Protein AF-A0A9P7RY04-F1 (afdb_monomer_lite)

Foldseek 3Di:
DDDDDDDDDDDDDDDDDPPPQDQDDDDDPDDDDDGDRDDDDDDDDPDDDDDDDDDPPPPPPPPPPPQAWAFAADPDDPDFADLVQLVVVLVVCLVPPLADQKDWDWGQHPPRWIKIKMKGGHDPHSVSSVVQSVSFSVPHPPPHQWTWTDDDGMIIIMGGGHD

Structure (mmCIF, N/CA/C/O backbone):
data_AF-A0A9P7RY04-F1
#
_entry.id   AF-A0A9P7RY04-F1
#
loop_
_atom_site.group_PDB
_atom_site.id
_atom_site.type_symbol
_atom_site.label_atom_id
_atom_site.label_alt_id
_atom_site.label_comp_id
_atom_site.label_asym_id
_atom_site.label_entity_id
_atom_site.label_seq_id
_atom_site.pdbx_PDB_ins_code
_atom_site.Cartn_x
_atom_site.Cartn_y
_atom_site.Cartn_z
_atom_site.occupancy
_atom_site.B_iso_or_equiv
_atom_site.auth_seq_id
_atom_site.auth_comp_id
_atom_site.auth_asym_id
_atom_site.auth_atom_id
_atom_site.pdbx_PDB_model_num
ATOM 1 N N . MET A 1 1 ? 33.432 -11.640 20.441 1.00 42.41 1 MET A N 1
ATOM 2 C CA . MET A 1 1 ? 33.591 -12.971 21.060 1.00 42.41 1 MET A CA 1
ATOM 3 C C . MET A 1 1 ? 32.446 -13.839 20.560 1.00 42.41 1 MET A C 1
ATOM 5 O O . MET A 1 1 ? 31.317 -13.558 20.942 1.00 42.41 1 MET A O 1
ATOM 9 N N . PRO A 1 2 ? 32.680 -14.767 19.619 1.00 43.09 2 PRO A N 1
ATOM 10 C CA . PRO A 1 2 ? 31.635 -15.647 19.112 1.00 43.09 2 PRO A CA 1
ATOM 11 C C . PRO A 1 2 ? 31.514 -16.884 20.011 1.00 43.09 2 PRO A C 1
ATOM 13 O O . PRO A 1 2 ? 32.525 -17.478 20.379 1.00 43.09 2 PRO A O 1
ATOM 16 N N . CYS A 1 3 ? 30.288 -17.264 20.369 1.00 39.03 3 CYS A N 1
ATOM 17 C CA . CYS A 1 3 ? 30.037 -18.536 21.037 1.00 39.03 3 CYS A CA 1
ATOM 18 C C . CYS A 1 3 ? 30.064 -19.660 19.997 1.00 39.03 3 CYS A C 1
ATOM 20 O O . CYS A 1 3 ? 29.296 -19.661 19.038 1.00 39.03 3 CYS A O 1
ATOM 22 N N . THR A 1 4 ? 30.990 -20.588 20.199 1.00 48.88 4 THR A N 1
ATOM 23 C CA . THR A 1 4 ? 31.145 -21.858 19.490 1.00 48.88 4 THR A CA 1
ATOM 24 C C . THR A 1 4 ? 29.966 -22.792 19.759 1.00 48.88 4 THR A C 1
ATOM 26 O O . THR A 1 4 ? 29.554 -22.952 20.906 1.00 48.88 4 THR A O 1
ATOM 29 N N . ALA A 1 5 ? 29.455 -23.430 18.704 1.00 45.84 5 ALA A N 1
ATOM 30 C CA . ALA A 1 5 ? 28.527 -24.551 18.792 1.00 45.84 5 ALA A CA 1
ATOM 31 C C . ALA A 1 5 ? 29.307 -25.859 19.022 1.00 45.84 5 ALA A C 1
ATOM 33 O O . ALA A 1 5 ? 30.245 -26.155 18.280 1.00 45.84 5 ALA A O 1
ATOM 34 N N . GLU A 1 6 ? 28.918 -26.633 20.035 1.00 45.81 6 GLU A N 1
ATOM 35 C CA . GLU A 1 6 ? 29.354 -28.022 20.229 1.00 45.81 6 GLU A CA 1
ATOM 36 C C . GLU A 1 6 ? 28.518 -28.985 19.363 1.00 45.81 6 GLU A C 1
ATOM 38 O O . GLU A 1 6 ? 27.309 -28.777 19.221 1.00 45.81 6 GLU A O 1
ATOM 43 N N . PRO A 1 7 ? 29.113 -30.061 18.811 1.00 59.00 7 PRO A N 1
ATOM 44 C CA . PRO A 1 7 ? 28.376 -31.128 18.151 1.00 59.00 7 PRO A CA 1
ATOM 45 C C . PRO A 1 7 ? 28.118 -32.285 19.128 1.00 59.00 7 PRO A C 1
ATOM 47 O O . PRO A 1 7 ? 29.049 -32.804 19.743 1.00 59.00 7 PRO A O 1
ATOM 50 N N . ALA A 1 8 ? 26.872 -32.751 19.223 1.00 43.28 8 ALA A N 1
ATOM 51 C CA . ALA A 1 8 ? 26.555 -34.017 19.879 1.00 43.28 8 ALA A CA 1
ATOM 52 C C . ALA A 1 8 ? 26.023 -35.033 18.861 1.00 43.28 8 ALA A C 1
ATOM 54 O O . ALA A 1 8 ? 25.073 -34.782 18.121 1.00 43.28 8 ALA A O 1
ATOM 55 N N . SER A 1 9 ? 26.712 -36.172 18.851 1.00 45.75 9 SER A N 1
ATOM 56 C CA . SER A 1 9 ? 26.484 -37.393 18.084 1.00 45.75 9 SER A CA 1
ATOM 57 C C . SER A 1 9 ? 25.073 -37.976 18.194 1.00 45.75 9 SER A C 1
ATOM 59 O O . SER A 1 9 ? 24.437 -37.949 19.244 1.00 45.75 9 SER A O 1
ATOM 61 N N . ASN A 1 10 ? 24.675 -38.627 17.098 1.00 49.03 10 ASN A N 1
ATOM 62 C CA . ASN A 1 10 ? 23.558 -39.561 16.953 1.00 49.03 10 ASN A CA 1
ATOM 63 C C . ASN A 1 10 ? 23.422 -40.560 18.115 1.00 49.03 10 ASN A C 1
ATOM 65 O O . ASN A 1 10 ? 24.367 -41.294 18.393 1.00 49.03 10 ASN A O 1
ATOM 69 N N . THR A 1 11 ? 22.206 -40.724 18.647 1.00 37.34 11 THR A N 1
ATOM 70 C CA . THR A 1 11 ? 21.560 -42.036 18.856 1.00 37.34 11 THR A CA 1
ATOM 71 C C . THR A 1 11 ? 20.036 -41.851 18.864 1.00 37.34 11 THR A C 1
ATOM 73 O O . THR A 1 11 ? 19.498 -40.919 19.452 1.00 37.34 11 THR A O 1
ATOM 76 N N . ILE A 1 12 ? 19.370 -42.740 18.135 1.00 47.97 12 ILE A N 1
ATOM 77 C CA . ILE A 1 12 ? 17.940 -42.839 17.838 1.00 47.97 12 ILE A CA 1
ATOM 78 C C . ILE A 1 12 ? 17.132 -43.170 19.105 1.00 47.97 12 ILE A C 1
ATOM 80 O O . ILE A 1 12 ? 17.490 -44.126 19.780 1.00 47.97 12 ILE A O 1
ATOM 84 N N . PHE A 1 13 ? 16.025 -42.462 19.369 1.00 34.41 13 PHE A N 1
ATOM 85 C CA . PHE A 1 13 ? 14.717 -43.051 19.714 1.00 34.41 13 PHE A CA 1
ATOM 86 C C . PHE A 1 13 ? 13.620 -41.973 19.669 1.00 34.41 13 PHE A C 1
ATOM 88 O O . PHE A 1 13 ? 13.739 -40.895 20.245 1.00 34.41 13 PHE A O 1
ATOM 95 N N . SER A 1 14 ? 12.568 -42.270 18.916 1.00 50.38 14 SER A N 1
ATOM 96 C CA . SER A 1 14 ? 11.441 -41.400 18.602 1.00 50.38 14 SER A CA 1
ATOM 97 C C . SER A 1 14 ? 10.589 -41.083 19.830 1.00 50.38 14 SER A C 1
ATOM 99 O O . SER A 1 14 ? 10.069 -42.002 20.444 1.00 50.38 14 SER A O 1
ATOM 101 N N . HIS A 1 15 ? 10.355 -39.802 20.111 1.00 35.06 15 HIS A N 1
ATOM 102 C CA . HIS A 1 15 ? 9.076 -39.294 20.616 1.00 35.06 15 HIS A CA 1
ATOM 103 C C . HIS A 1 15 ? 9.025 -37.790 20.326 1.00 35.06 15 HIS A C 1
ATOM 105 O O . HIS A 1 15 ? 9.757 -36.995 20.907 1.00 35.06 15 HIS A O 1
ATOM 111 N N . ILE A 1 16 ? 8.192 -37.404 19.359 1.00 41.25 16 ILE A N 1
ATOM 112 C CA . ILE A 1 16 ? 7.931 -36.005 19.022 1.00 41.25 16 ILE A CA 1
ATOM 113 C C . ILE A 1 16 ? 7.048 -35.442 20.140 1.00 41.25 16 ILE A C 1
ATOM 115 O O . ILE A 1 16 ? 5.828 -35.574 20.106 1.00 41.25 16 ILE A O 1
ATOM 119 N N . THR A 1 17 ? 7.660 -34.849 21.160 1.00 40.88 17 THR A N 1
ATOM 120 C CA . THR A 1 17 ? 6.983 -33.890 22.037 1.00 40.88 17 THR A CA 1
ATOM 121 C C . THR A 1 17 ? 7.183 -32.509 21.438 1.00 40.88 17 THR A C 1
ATOM 123 O O . THR A 1 17 ? 8.285 -31.961 21.458 1.00 40.88 17 THR A O 1
ATOM 126 N N . THR A 1 18 ? 6.118 -31.962 20.862 1.00 43.69 18 THR A N 1
ATOM 127 C CA . THR A 1 18 ? 6.063 -30.596 20.345 1.00 43.69 18 THR A CA 1
ATOM 128 C C . THR A 1 18 ? 6.170 -29.618 21.523 1.00 43.69 18 THR A C 1
ATOM 130 O O . THR A 1 18 ? 5.168 -29.225 22.112 1.00 43.69 18 THR A O 1
ATOM 133 N N . ASP A 1 19 ? 7.397 -29.268 21.912 1.00 39.25 19 ASP A N 1
ATOM 134 C CA . ASP A 1 19 ? 7.702 -28.253 22.928 1.00 39.25 19 ASP A CA 1
ATOM 135 C C . ASP A 1 19 ? 7.437 -26.862 22.318 1.00 39.25 19 ASP A C 1
ATOM 137 O O . ASP A 1 19 ? 8.299 -26.234 21.700 1.00 39.25 19 ASP A O 1
ATOM 141 N N . LEU A 1 20 ? 6.180 -26.416 22.400 1.00 42.84 20 LEU A N 1
ATOM 142 C CA . LEU A 1 20 ? 5.744 -25.081 21.991 1.00 42.84 20 LEU A CA 1
ATOM 143 C C . LEU A 1 20 ? 6.279 -24.043 22.985 1.00 42.84 20 LEU A C 1
ATOM 145 O O . LEU A 1 20 ? 5.593 -23.603 23.908 1.00 42.84 20 LEU A O 1
ATOM 149 N N . ARG A 1 21 ? 7.525 -23.613 22.779 1.00 43.72 21 ARG A N 1
ATOM 150 C CA . ARG A 1 21 ? 8.095 -22.474 23.504 1.00 43.72 21 ARG A CA 1
ATOM 151 C C . ARG A 1 21 ? 7.512 -21.178 22.959 1.00 43.72 21 ARG A C 1
ATOM 153 O O . ARG A 1 21 ? 7.940 -20.662 21.930 1.00 43.72 21 ARG A O 1
ATOM 160 N N . VAL A 1 22 ? 6.528 -20.633 23.666 1.00 44.28 22 VAL A N 1
ATOM 161 C CA . VAL A 1 22 ? 5.974 -19.307 23.371 1.00 44.28 22 VAL A CA 1
ATOM 162 C C . VAL A 1 22 ? 6.927 -18.239 23.910 1.00 44.28 22 VAL A C 1
ATOM 164 O O . VAL A 1 22 ? 6.883 -17.868 25.083 1.00 44.28 22 VAL A O 1
ATOM 167 N N . CYS A 1 23 ? 7.790 -17.714 23.044 1.00 37.78 23 CYS A N 1
ATOM 168 C CA . CYS A 1 23 ? 8.600 -16.537 23.346 1.00 37.78 23 CYS A CA 1
ATOM 169 C C . CYS A 1 23 ? 7.750 -15.269 23.177 1.00 37.78 23 CYS A C 1
ATOM 171 O O . CYS A 1 23 ? 7.462 -14.849 22.059 1.00 37.78 23 CYS A O 1
ATOM 173 N N . ARG A 1 24 ? 7.347 -14.628 24.282 1.00 46.03 24 ARG A N 1
ATOM 174 C CA . ARG A 1 24 ? 6.731 -13.291 24.230 1.00 46.03 24 ARG A CA 1
ATOM 175 C C . ARG A 1 24 ? 7.812 -12.212 24.241 1.00 46.03 24 ARG A C 1
ATOM 177 O O . ARG A 1 24 ? 8.496 -12.034 25.246 1.00 46.03 24 ARG A O 1
ATOM 184 N N . TYR A 1 25 ? 7.907 -11.440 23.162 1.00 40.09 25 TYR A N 1
ATOM 185 C CA . TYR A 1 25 ? 8.700 -10.212 23.133 1.00 40.09 25 TYR A CA 1
ATOM 186 C C . TYR A 1 25 ? 7.932 -9.085 23.833 1.00 40.09 25 TYR A C 1
ATOM 188 O O . TYR A 1 25 ? 6.824 -8.735 23.437 1.00 40.09 25 TYR A O 1
ATOM 196 N N . ARG A 1 26 ? 8.513 -8.502 24.888 1.00 45.66 26 ARG A N 1
ATOM 197 C CA . ARG A 1 26 ? 8.042 -7.233 25.464 1.00 45.66 26 ARG A CA 1
ATOM 198 C C . ARG A 1 26 ? 9.045 -6.139 25.128 1.00 45.66 26 ARG A C 1
ATOM 200 O O . ARG A 1 26 ? 10.159 -6.147 25.644 1.00 45.66 26 ARG A O 1
ATOM 207 N N . TYR A 1 27 ? 8.630 -5.184 24.303 1.00 36.44 27 TYR A N 1
ATOM 208 C CA . TYR A 1 27 ? 9.395 -3.966 24.062 1.00 36.44 27 TYR A CA 1
ATOM 209 C C . TYR A 1 27 ? 9.238 -3.031 25.268 1.00 36.44 27 TYR A C 1
ATOM 211 O O . TYR A 1 27 ? 8.130 -2.606 25.591 1.00 36.44 27 TYR A O 1
ATOM 219 N N . ARG A 1 28 ? 10.339 -2.713 25.957 1.00 45.59 28 ARG A N 1
ATOM 220 C CA . ARG A 1 28 ? 10.391 -1.600 26.913 1.00 45.59 28 ARG A CA 1
ATOM 221 C C . ARG A 1 28 ? 11.201 -0.471 26.289 1.00 45.59 28 ARG A C 1
ATOM 223 O O . ARG A 1 28 ? 12.373 -0.647 25.971 1.00 45.59 28 ARG A O 1
ATOM 230 N N . TYR A 1 29 ? 10.571 0.687 26.114 1.00 46.09 29 TYR A N 1
ATOM 231 C CA . TYR A 1 29 ? 11.274 1.915 25.762 1.00 46.09 29 TYR A CA 1
ATOM 232 C C . TYR A 1 29 ? 12.161 2.347 26.937 1.00 46.09 29 TYR A C 1
ATOM 234 O O . TYR A 1 29 ? 11.698 2.390 28.074 1.00 46.09 29 TYR A O 1
ATOM 242 N N . LYS A 1 30 ? 13.408 2.710 26.609 1.00 54.97 30 LYS A N 1
ATOM 243 C CA . LYS A 1 30 ? 14.491 3.194 27.484 1.00 54.97 30 LYS A CA 1
ATOM 244 C C . LYS A 1 30 ? 15.199 2.118 28.337 1.00 54.97 30 LYS A C 1
ATOM 246 O O . LYS A 1 30 ? 14.777 1.783 29.435 1.00 54.97 30 LYS A O 1
ATOM 251 N N . TYR A 1 31 ? 16.372 1.723 27.825 1.00 51.31 31 TYR A N 1
ATOM 252 C CA . TYR A 1 31 ? 17.494 1.020 28.473 1.00 51.31 31 TYR A CA 1
ATOM 253 C C . TYR A 1 31 ? 17.353 -0.502 28.687 1.00 51.31 31 TYR A C 1
ATOM 255 O O . TYR A 1 31 ? 16.897 -0.966 29.725 1.00 51.31 31 TYR A O 1
ATOM 263 N N . GLY A 1 32 ? 17.877 -1.270 27.719 1.00 48.59 32 GLY A N 1
ATOM 264 C CA . GLY A 1 32 ? 18.265 -2.679 27.878 1.00 48.59 32 GLY A CA 1
ATOM 265 C C . GLY A 1 32 ? 17.202 -3.713 27.487 1.00 48.59 32 GLY A C 1
ATOM 266 O O . GLY A 1 32 ? 16.113 -3.751 28.055 1.00 48.59 32 GLY A O 1
ATOM 267 N N . LEU A 1 33 ? 17.544 -4.601 26.543 1.00 39.19 33 LEU A N 1
ATOM 268 C CA . LEU A 1 33 ? 16.790 -5.833 26.292 1.00 39.19 33 LEU A CA 1
ATOM 269 C C . LEU A 1 33 ? 17.072 -6.813 27.438 1.00 39.19 33 LEU A C 1
ATOM 271 O O . LEU A 1 33 ? 18.199 -7.277 27.591 1.00 39.19 33 LEU A O 1
ATOM 275 N N . SER A 1 34 ? 16.053 -7.141 28.227 1.00 50.91 34 SER A N 1
ATOM 276 C CA . SER A 1 34 ? 16.108 -8.250 29.180 1.00 50.91 34 SER A CA 1
ATOM 277 C C . SER A 1 34 ? 15.241 -9.389 28.654 1.00 50.91 34 SER A C 1
ATOM 279 O O . SER A 1 34 ? 14.032 -9.221 28.479 1.00 50.91 34 SER A O 1
ATOM 281 N N . LEU A 1 35 ? 15.867 -10.534 28.368 1.00 43.38 35 LEU A N 1
ATOM 282 C CA . LEU A 1 35 ? 15.167 -11.784 28.084 1.00 43.38 35 LEU A CA 1
ATOM 283 C C . LEU A 1 35 ? 14.816 -12.444 29.418 1.00 43.38 35 LEU A C 1
ATOM 285 O O . LEU A 1 35 ? 15.693 -12.739 30.225 1.00 43.38 35 LEU A O 1
ATOM 289 N N . SER A 1 36 ? 13.534 -12.703 29.649 1.00 52.03 36 SER A N 1
ATOM 290 C CA . SER A 1 36 ? 13.081 -13.534 30.765 1.00 52.03 36 SER A CA 1
ATOM 291 C C . SER A 1 36 ? 12.341 -14.736 30.196 1.00 52.03 36 SER A C 1
ATOM 293 O O . SER A 1 36 ? 11.232 -14.599 29.685 1.00 52.03 36 SER A O 1
ATOM 295 N N . CYS A 1 37 ? 12.967 -15.909 30.270 1.00 39.53 37 CYS A N 1
ATOM 296 C CA . CYS A 1 37 ? 12.318 -17.178 29.966 1.00 39.53 37 CYS A CA 1
ATOM 297 C C . CYS A 1 37 ? 11.667 -17.700 31.248 1.00 39.53 37 CYS A C 1
ATOM 299 O O . CYS A 1 37 ? 12.356 -17.941 32.237 1.00 39.53 37 CYS A O 1
ATOM 301 N N . SER A 1 38 ? 10.345 -17.864 31.242 1.00 52.25 38 SER A N 1
ATOM 302 C CA . SER A 1 38 ? 9.626 -18.548 32.317 1.00 52.25 38 SER A CA 1
ATOM 303 C C . SER A 1 38 ? 9.267 -19.944 31.827 1.00 52.25 38 SER A C 1
ATOM 305 O O . SER A 1 38 ? 8.577 -20.079 30.820 1.00 52.25 38 SER A O 1
ATOM 307 N N . SER A 1 39 ? 9.789 -20.966 32.503 1.00 43.44 39 SER A N 1
ATOM 308 C CA . SER A 1 39 ? 9.485 -22.369 32.224 1.00 43.44 39 SER A CA 1
ATOM 309 C C . SER A 1 39 ? 8.363 -22.805 33.157 1.00 43.44 39 SER A C 1
ATOM 311 O O . SER A 1 39 ? 8.544 -22.833 34.375 1.00 43.44 39 SER A O 1
ATOM 313 N N . THR A 1 40 ? 7.186 -23.092 32.609 1.00 46.69 40 THR A N 1
ATOM 314 C CA . THR A 1 40 ? 6.081 -23.664 33.381 1.00 46.69 40 THR A CA 1
ATOM 315 C C . THR A 1 40 ? 6.180 -25.179 33.279 1.00 46.69 40 THR A C 1
ATOM 317 O O . THR A 1 40 ? 5.841 -25.766 32.257 1.00 46.69 40 THR A O 1
ATOM 320 N N . HIS A 1 41 ? 6.687 -25.814 34.336 1.00 41.06 41 HIS A N 1
ATOM 321 C CA . HIS A 1 41 ? 6.746 -27.268 34.436 1.00 41.06 41 HIS A CA 1
ATOM 322 C C . HIS A 1 41 ? 5.357 -27.778 34.831 1.00 41.06 41 HIS A C 1
ATOM 324 O O . HIS A 1 41 ? 4.974 -27.736 36.000 1.00 41.06 41 HIS A O 1
ATOM 330 N N . GLN A 1 42 ? 4.567 -28.204 33.850 1.00 40.00 42 GLN A N 1
ATOM 331 C CA . GLN A 1 42 ? 3.263 -28.805 34.102 1.00 40.00 42 GLN A CA 1
ATOM 332 C C . GLN A 1 42 ? 3.483 -30.267 34.510 1.00 40.00 42 GLN A C 1
ATOM 334 O O . GLN A 1 42 ? 3.759 -31.121 33.673 1.00 40.00 42 GLN A O 1
ATOM 339 N N . GLN A 1 43 ? 3.434 -30.544 35.817 1.00 46.12 43 GLN A N 1
ATOM 340 C CA . GLN A 1 43 ? 3.422 -31.915 36.326 1.00 46.12 43 GLN A CA 1
ATOM 341 C C . GLN A 1 43 ? 2.110 -32.583 35.909 1.00 46.12 43 GLN A C 1
ATOM 343 O O . GLN A 1 43 ? 1.028 -32.119 36.265 1.00 46.12 43 GLN A O 1
ATOM 348 N N . VAL A 1 44 ? 2.227 -33.663 35.139 1.00 51.53 44 VAL A N 1
ATOM 349 C CA . VAL A 1 44 ? 1.118 -34.555 34.805 1.00 51.53 44 VAL A CA 1
ATOM 350 C C . VAL A 1 44 ? 1.004 -35.565 35.952 1.00 51.53 44 VAL A C 1
ATOM 352 O O . VAL A 1 44 ? 1.974 -36.284 36.194 1.00 51.53 44 VAL A O 1
ATOM 355 N N . PRO A 1 45 ? -0.105 -35.606 36.709 1.00 51.56 45 PRO A N 1
ATOM 356 C CA . PRO A 1 45 ? -0.318 -36.657 37.691 1.00 51.56 45 PRO A CA 1
ATOM 357 C C . PRO A 1 45 ? -0.641 -37.966 36.962 1.00 51.56 45 PRO A C 1
ATOM 359 O O . PRO A 1 45 ? -1.677 -38.086 36.307 1.00 51.56 45 PRO A O 1
ATOM 362 N N . GLU A 1 46 ? 0.264 -38.937 37.065 1.00 57.03 46 GLU A N 1
ATOM 363 C CA . GLU A 1 46 ? -0.003 -40.326 36.707 1.00 57.03 46 GLU A CA 1
ATOM 364 C C . GLU A 1 46 ? -0.659 -41.019 37.898 1.00 57.03 46 GLU A C 1
ATOM 366 O O . GLU A 1 46 ? 0.025 -41.502 38.787 1.00 57.03 46 GLU A O 1
ATOM 371 N N . ASP A 1 47 ? -1.987 -41.058 37.905 1.00 46.03 47 ASP A N 1
ATOM 372 C CA . ASP A 1 47 ? -2.749 -42.069 38.636 1.00 46.03 47 ASP A CA 1
ATOM 373 C C . ASP A 1 47 ? -4.027 -42.358 37.840 1.00 46.03 47 ASP A C 1
ATOM 375 O O . ASP A 1 47 ? -5.049 -41.674 37.935 1.00 46.03 47 ASP A O 1
ATOM 379 N N . MET A 1 48 ? -3.941 -43.371 36.975 1.00 53.53 48 MET A N 1
ATOM 380 C CA . MET A 1 48 ? -5.093 -43.958 36.302 1.00 53.53 48 MET A CA 1
ATOM 381 C C . MET A 1 48 ? -5.881 -44.790 37.308 1.00 53.53 48 MET A C 1
ATOM 383 O O . MET A 1 48 ? -5.512 -45.928 37.567 1.00 53.53 48 MET A O 1
ATOM 387 N N . HIS A 1 49 ? -7.026 -44.289 37.770 1.00 44.81 49 HIS A N 1
ATOM 388 C CA . HIS A 1 49 ? -8.138 -45.154 38.152 1.00 44.81 49 HIS A CA 1
ATOM 389 C C . HIS A 1 49 ? -9.409 -44.747 37.405 1.00 44.81 49 HIS A C 1
ATOM 391 O O . HIS A 1 49 ? -9.878 -43.613 37.454 1.00 44.81 49 HIS A O 1
ATOM 397 N N . PHE A 1 50 ? -9.920 -45.745 36.686 1.00 53.91 50 PHE A N 1
ATOM 398 C CA . PHE A 1 50 ? -11.202 -45.847 36.004 1.00 53.91 50 PHE A CA 1
ATOM 399 C C . PHE A 1 50 ? -12.344 -45.121 36.736 1.00 53.91 50 PHE A C 1
ATOM 401 O O . PHE A 1 50 ? -12.813 -45.574 37.778 1.00 53.91 50 PHE A O 1
ATOM 408 N N . ALA A 1 51 ? -12.867 -44.059 36.127 1.00 48.97 51 ALA A N 1
ATOM 409 C CA . ALA A 1 51 ? -14.233 -43.607 36.354 1.00 48.97 51 ALA A CA 1
ATOM 410 C C . ALA A 1 51 ? -14.748 -42.937 35.076 1.00 48.97 51 ALA A C 1
ATOM 412 O O . ALA A 1 51 ? -14.306 -41.865 34.675 1.00 48.97 51 ALA A O 1
ATOM 413 N N . THR A 1 52 ? -15.669 -43.623 34.409 1.00 52.28 52 THR A N 1
ATOM 414 C CA . THR A 1 52 ? -16.455 -43.148 33.273 1.00 52.28 52 THR A CA 1
ATOM 415 C C . THR A 1 52 ? -17.284 -41.931 33.689 1.00 52.28 52 THR A C 1
ATOM 417 O O . THR A 1 52 ? -18.364 -42.070 34.259 1.00 52.28 52 THR A O 1
ATOM 420 N N . THR A 1 53 ? -16.805 -40.730 33.383 1.00 49.88 53 THR A N 1
ATOM 421 C CA . THR A 1 53 ? -17.607 -39.502 33.386 1.00 49.88 53 THR A CA 1
ATOM 422 C C . THR A 1 53 ? -17.471 -38.826 32.030 1.00 49.88 53 THR A C 1
ATOM 424 O O . THR A 1 53 ? -16.378 -38.602 31.516 1.00 49.88 53 THR A O 1
ATOM 427 N N . ALA A 1 54 ? -18.623 -38.586 31.408 1.00 54.31 54 ALA A N 1
ATOM 428 C CA . ALA A 1 54 ? -18.754 -38.053 30.064 1.00 54.31 54 ALA A CA 1
ATOM 429 C C . ALA A 1 54 ? -18.014 -36.713 29.912 1.00 54.31 54 ALA A C 1
ATOM 431 O O . ALA A 1 54 ? -18.258 -35.757 30.647 1.00 54.31 54 ALA A O 1
ATOM 432 N N . ILE A 1 55 ? -17.120 -36.655 28.928 1.00 51.25 55 ILE A N 1
ATOM 433 C CA . ILE A 1 55 ? -16.380 -35.458 28.540 1.00 51.25 55 ILE A CA 1
ATOM 434 C C . ILE A 1 55 ? -17.332 -34.556 27.744 1.00 51.25 55 ILE A C 1
ATOM 436 O O . ILE A 1 55 ? -17.606 -34.816 26.577 1.00 51.25 55 ILE A O 1
ATOM 440 N N . LEU A 1 56 ? -17.821 -33.480 28.360 1.00 48.94 56 LEU A N 1
ATOM 441 C CA . LEU A 1 56 ? -18.328 -32.304 27.646 1.00 48.94 56 LEU A CA 1
ATOM 442 C C . LEU A 1 56 ? -17.331 -31.156 27.836 1.00 48.94 56 LEU A C 1
ATOM 444 O O . LEU A 1 56 ? -17.548 -30.223 28.603 1.00 48.94 56 LEU A O 1
ATOM 448 N N . ALA A 1 57 ? -16.198 -31.246 27.139 1.00 58.00 57 ALA A N 1
ATOM 449 C CA . ALA A 1 57 ? -15.291 -30.121 26.965 1.00 58.00 57 ALA A CA 1
ATOM 450 C C . ALA A 1 57 ? -15.781 -29.292 25.770 1.00 58.00 57 ALA A C 1
ATOM 452 O O . ALA A 1 57 ? -15.475 -29.594 24.617 1.00 58.00 57 ALA A O 1
ATOM 453 N N . ALA A 1 58 ? -16.577 -28.258 26.043 1.00 54.25 58 ALA A N 1
ATOM 454 C CA . ALA A 1 58 ? -16.885 -27.220 25.067 1.00 54.25 58 ALA A CA 1
ATOM 455 C C . ALA A 1 58 ? -15.618 -26.385 24.829 1.00 54.25 58 ALA A C 1
ATOM 457 O O . ALA A 1 58 ? -15.366 -25.393 25.512 1.00 54.25 58 ALA A O 1
ATOM 458 N N . ILE A 1 59 ? -14.783 -26.818 23.885 1.00 60.16 59 ILE A N 1
ATOM 459 C CA . ILE A 1 59 ? -13.660 -26.019 23.400 1.00 60.16 59 ILE A CA 1
ATOM 460 C C . ILE A 1 59 ? -14.260 -24.939 22.500 1.00 60.16 59 ILE A C 1
ATOM 462 O O . ILE A 1 59 ? -14.497 -25.150 21.312 1.00 60.16 59 ILE A O 1
ATOM 466 N N . ALA A 1 60 ? -14.560 -23.784 23.090 1.00 51.75 60 ALA A N 1
ATOM 467 C CA . ALA A 1 60 ? -14.816 -22.566 22.341 1.00 51.75 60 ALA A CA 1
ATOM 468 C C . ALA A 1 60 ? -13.506 -22.165 21.648 1.00 51.75 60 ALA A C 1
ATOM 470 O O . ALA A 1 60 ? -12.643 -21.510 22.233 1.00 51.75 60 ALA A O 1
ATOM 471 N N . PHE A 1 61 ? -13.333 -22.613 20.406 1.00 55.22 61 PHE A N 1
ATOM 472 C CA . PHE A 1 61 ? -12.320 -22.072 19.515 1.00 55.22 61 PHE A CA 1
ATOM 473 C C . PHE A 1 61 ? -12.711 -20.629 19.208 1.00 55.22 61 PHE A C 1
ATOM 475 O O . PHE A 1 61 ? -13.523 -20.363 18.325 1.00 55.22 61 PHE A O 1
ATOM 482 N N . PHE A 1 62 ? -12.140 -19.682 19.950 1.00 53.72 62 PHE A N 1
ATOM 483 C CA . PHE A 1 62 ? -12.049 -18.311 19.477 1.00 53.72 62 PHE A CA 1
ATOM 484 C C . PHE A 1 62 ? -11.121 -18.339 18.260 1.00 53.72 62 PHE A C 1
ATOM 486 O O . PHE A 1 62 ? -9.902 -18.255 18.397 1.00 53.72 62 PHE A O 1
ATOM 493 N N . THR A 1 63 ? -11.679 -18.522 17.062 1.00 50.03 63 THR A N 1
ATOM 494 C CA . THR A 1 63 ? -10.974 -18.179 15.830 1.00 50.03 63 THR A CA 1
ATOM 495 C C . THR A 1 63 ? -10.821 -16.667 15.856 1.00 50.03 63 THR A C 1
ATOM 497 O O . THR A 1 63 ? -11.731 -15.933 15.477 1.00 50.03 63 THR A O 1
ATOM 500 N N . THR A 1 64 ? -9.702 -16.181 16.387 1.00 46.88 64 THR A N 1
ATOM 501 C CA . THR A 1 64 ? -9.269 -14.810 16.140 1.00 46.88 64 THR A CA 1
ATOM 502 C C . THR A 1 64 ? -9.161 -14.690 14.628 1.00 46.88 64 THR A C 1
ATOM 504 O O . THR A 1 64 ? -8.270 -15.303 14.042 1.00 46.88 64 THR A O 1
ATOM 507 N N . GLY A 1 65 ? -10.124 -14.020 13.992 1.00 50.31 65 GLY A N 1
ATOM 508 C CA . GLY A 1 65 ? -10.099 -13.774 12.558 1.00 50.31 65 GLY A CA 1
ATOM 509 C C . GLY A 1 65 ? -8.854 -12.959 12.255 1.00 50.31 65 GLY A C 1
ATOM 510 O O . GLY A 1 65 ? -8.832 -11.755 12.483 1.00 50.31 65 GLY A O 1
ATOM 511 N N . THR A 1 66 ? -7.786 -13.629 11.838 1.00 57.72 66 THR A N 1
ATOM 512 C CA . THR A 1 66 ? -6.590 -12.974 11.334 1.00 57.72 66 THR A CA 1
ATOM 513 C C . THR A 1 66 ? -6.977 -12.414 9.981 1.00 57.72 66 THR A C 1
ATOM 515 O O . THR A 1 66 ? -7.175 -13.165 9.027 1.00 57.72 66 THR A O 1
ATOM 518 N N . THR A 1 67 ? -7.166 -11.105 9.928 1.00 64.50 67 THR A N 1
ATOM 519 C CA . THR A 1 67 ? -7.418 -10.354 8.704 1.00 64.50 67 THR A CA 1
ATOM 520 C C . THR A 1 67 ? -6.099 -10.312 7.949 1.00 64.50 67 THR A C 1
ATOM 522 O O . THR A 1 67 ? -5.319 -9.382 8.116 1.00 64.50 67 THR A O 1
ATOM 525 N N . ALA A 1 68 ? -5.787 -11.407 7.265 1.00 75.81 68 ALA A N 1
ATOM 526 C CA . ALA A 1 68 ? -4.530 -11.570 6.564 1.00 75.81 68 ALA A CA 1
ATOM 527 C C . ALA A 1 68 ? -4.684 -11.010 5.155 1.00 75.81 68 ALA A C 1
ATOM 529 O O . ALA A 1 68 ? -5.637 -11.356 4.454 1.00 75.81 68 ALA A O 1
ATOM 530 N N . ALA A 1 69 ? -3.743 -10.170 4.739 1.00 90.94 69 ALA A N 1
ATOM 531 C CA . ALA A 1 69 ? -3.628 -9.795 3.344 1.00 90.94 69 ALA A CA 1
ATOM 532 C C . ALA A 1 69 ? -3.570 -11.036 2.431 1.00 90.94 69 ALA A C 1
ATOM 534 O O . ALA A 1 69 ? -2.761 -11.949 2.620 1.00 90.94 69 ALA A O 1
ATOM 535 N N . GLU A 1 70 ? -4.418 -11.055 1.408 1.00 94.38 70 GLU A N 1
ATOM 536 C CA . GLU A 1 70 ? -4.441 -12.085 0.378 1.00 94.38 70 GLU A CA 1
ATOM 537 C C . GLU A 1 70 ? -3.640 -11.606 -0.827 1.00 94.38 70 GLU A C 1
ATOM 539 O O . GLU A 1 70 ? -4.015 -10.655 -1.512 1.00 94.38 70 GLU A O 1
ATOM 544 N N . CYS A 1 71 ? -2.514 -12.258 -1.095 1.00 94.81 71 CYS A N 1
ATOM 545 C CA . CYS A 1 71 ? -1.647 -11.870 -2.196 1.00 94.81 71 CYS A CA 1
ATOM 546 C C . CYS A 1 71 ? -2.075 -12.526 -3.509 1.00 94.81 71 CYS A C 1
ATOM 548 O O . CYS A 1 71 ? -2.303 -13.737 -3.566 1.00 94.81 71 CYS A O 1
ATOM 550 N N . TYR A 1 72 ? -2.079 -11.756 -4.593 1.00 93.81 72 TYR A N 1
ATOM 551 C CA . TYR A 1 72 ? -2.417 -12.248 -5.925 1.00 93.81 72 TYR A CA 1
ATOM 552 C C . TYR A 1 72 ? -1.268 -12.034 -6.914 1.0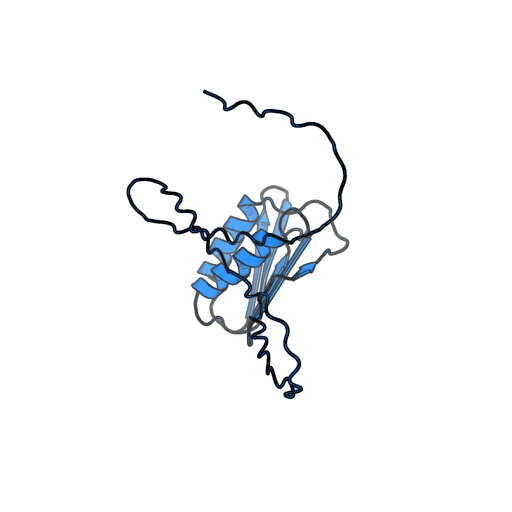0 93.81 72 TYR A C 1
ATOM 554 O O . TYR A 1 72 ? -0.422 -11.153 -6.756 1.00 93.81 72 TYR A O 1
ATOM 562 N N . SER A 1 73 ? -1.257 -12.856 -7.962 1.00 90.75 73 SER A N 1
ATOM 563 C CA . SER A 1 73 ? -0.414 -12.645 -9.136 1.00 90.75 73 SER A CA 1
ATOM 564 C C . SER A 1 73 ? -1.308 -12.312 -10.326 1.00 90.75 73 SER A C 1
ATOM 566 O O . SER A 1 73 ? -2.245 -13.056 -10.613 1.00 90.75 73 SER A O 1
ATOM 568 N N . GLN A 1 74 ? -1.041 -11.205 -11.010 1.00 71.38 74 GLN A N 1
ATOM 569 C CA . GLN A 1 74 ? -1.653 -10.883 -12.295 1.00 71.38 74 GLN A CA 1
ATOM 570 C C . GLN A 1 74 ? -0.624 -11.232 -13.369 1.00 71.38 74 GLN A C 1
ATOM 572 O O . GLN A 1 74 ? 0.546 -10.926 -13.211 1.00 71.38 74 GLN A O 1
ATOM 577 N N . GLY A 1 75 ? -1.021 -11.893 -14.458 1.00 60.97 75 GLY A N 1
ATOM 578 C CA . GLY A 1 75 ? -0.106 -12.366 -15.514 1.00 60.97 75 GLY A CA 1
ATOM 579 C C . GLY A 1 75 ? 0.598 -11.272 -16.345 1.00 60.97 75 GLY A C 1
ATOM 580 O O . GLY A 1 75 ? 0.710 -11.427 -17.557 1.00 60.97 75 GLY A O 1
ATOM 581 N N . GLY A 1 76 ? 1.022 -10.165 -15.729 1.00 60.16 76 GLY A N 1
ATOM 582 C CA . GLY A 1 76 ? 1.720 -9.020 -16.310 1.00 60.16 76 GLY A CA 1
ATOM 583 C C . GLY A 1 76 ? 3.218 -8.992 -15.983 1.00 60.16 76 GLY A C 1
ATOM 584 O O . GLY A 1 76 ? 3.803 -9.988 -15.563 1.00 60.16 76 GLY A O 1
ATOM 585 N N . SER A 1 77 ? 3.871 -7.855 -16.248 1.00 58.47 77 SER A N 1
ATOM 586 C CA . SER A 1 77 ? 5.331 -7.726 -16.186 1.00 58.47 77 SER A CA 1
ATOM 587 C C . SER A 1 77 ? 5.903 -8.159 -14.835 1.00 58.47 77 SER A C 1
ATOM 589 O O . SER A 1 77 ? 5.543 -7.598 -13.809 1.00 58.47 77 SER A O 1
ATOM 591 N N . HIS A 1 78 ? 6.902 -9.048 -14.847 1.00 69.25 78 HIS A N 1
ATOM 592 C CA . HIS A 1 78 ? 7.685 -9.463 -13.666 1.00 69.25 78 HIS A CA 1
ATOM 593 C C . HIS A 1 78 ? 8.502 -8.333 -13.007 1.00 69.25 78 HIS A C 1
ATOM 595 O O . HIS A 1 78 ? 9.389 -8.586 -12.192 1.00 69.25 78 HIS A O 1
ATOM 601 N N . ARG A 1 79 ? 8.282 -7.085 -13.422 1.00 85.12 79 ARG A N 1
ATOM 602 C CA . ARG A 1 79 ? 8.921 -5.900 -12.872 1.00 85.12 79 ARG A CA 1
ATOM 603 C C . ARG A 1 79 ? 7.833 -5.126 -12.149 1.00 85.12 79 ARG A C 1
ATOM 605 O O . ARG A 1 79 ? 6.819 -4.794 -12.753 1.00 85.12 79 ARG A O 1
ATOM 612 N N . CYS A 1 80 ? 8.077 -4.863 -10.876 1.00 90.88 80 CYS A N 1
ATOM 613 C CA . CYS A 1 80 ? 7.184 -4.134 -9.989 1.00 90.88 80 CYS A CA 1
ATOM 614 C C . CYS A 1 80 ? 7.906 -2.898 -9.450 1.00 90.88 80 CYS A C 1
ATOM 616 O O . CYS A 1 80 ? 9.140 -2.798 -9.526 1.00 90.88 80 CYS A O 1
ATOM 618 N N . SER A 1 81 ? 7.141 -1.950 -8.921 1.00 93.31 81 SER A N 1
ATOM 619 C CA . SER A 1 81 ? 7.655 -0.817 -8.160 1.00 93.31 81 SER A CA 1
ATOM 620 C C . SER A 1 81 ? 8.580 -1.288 -7.035 1.00 93.31 81 SER A C 1
ATOM 622 O O . SER A 1 81 ? 8.399 -2.365 -6.459 1.00 93.31 81 SER A O 1
ATOM 624 N N . THR A 1 82 ? 9.595 -0.482 -6.721 1.00 94.25 82 THR A N 1
ATOM 625 C CA . THR A 1 82 ? 10.519 -0.796 -5.624 1.00 94.25 82 THR A CA 1
ATOM 626 C C . THR A 1 82 ? 9.814 -0.694 -4.271 1.00 94.25 82 THR A C 1
ATOM 628 O O . THR A 1 82 ? 8.772 -0.051 -4.143 1.00 94.25 82 THR A O 1
ATOM 631 N N . ALA A 1 83 ? 10.389 -1.303 -3.230 1.00 94.75 83 ALA A N 1
ATOM 632 C CA . ALA A 1 83 ? 9.788 -1.249 -1.901 1.00 94.75 83 ALA A CA 1
ATOM 633 C C . ALA A 1 83 ? 9.667 0.172 -1.342 1.00 94.75 83 ALA A C 1
ATOM 635 O O . ALA A 1 83 ? 8.686 0.480 -0.665 1.00 94.75 83 ALA A O 1
ATOM 636 N N . ASP A 1 84 ? 10.627 1.037 -1.655 1.00 96.69 84 ASP A N 1
ATOM 637 C CA . ASP A 1 84 ? 10.588 2.434 -1.235 1.00 96.69 84 ASP A CA 1
ATOM 638 C C . ASP A 1 84 ? 9.510 3.208 -2.002 1.00 96.69 84 ASP A C 1
ATOM 640 O O . ASP A 1 84 ? 8.737 3.937 -1.383 1.00 96.69 84 ASP A O 1
ATOM 644 N N . ASP A 1 85 ? 9.376 2.984 -3.315 1.00 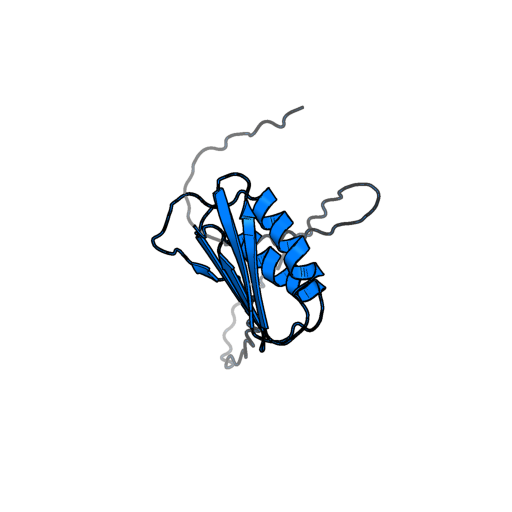96.81 85 ASP A N 1
ATOM 645 C CA . ASP A 1 85 ? 8.316 3.601 -4.124 1.00 96.81 85 ASP A CA 1
ATOM 646 C C . ASP A 1 85 ? 6.921 3.212 -3.612 1.00 96.81 85 ASP A C 1
ATOM 648 O O . ASP A 1 85 ? 6.065 4.075 -3.425 1.00 96.81 85 ASP A O 1
ATOM 652 N N . VAL A 1 86 ? 6.698 1.926 -3.315 1.00 97.31 86 VAL A N 1
ATOM 653 C CA . VAL A 1 86 ? 5.417 1.426 -2.785 1.00 97.31 86 VAL A CA 1
ATOM 654 C C . VAL A 1 86 ? 5.123 2.002 -1.396 1.00 97.31 86 VAL A C 1
ATOM 656 O O . VAL A 1 86 ? 3.996 2.418 -1.122 1.00 97.31 86 VAL A O 1
ATOM 659 N N . ARG A 1 87 ? 6.120 2.076 -0.505 1.00 97.62 87 ARG A N 1
ATOM 660 C CA . ARG A 1 87 ? 5.930 2.663 0.832 1.00 97.62 87 ARG A CA 1
ATOM 661 C C . ARG A 1 87 ? 5.664 4.164 0.774 1.00 97.62 87 ARG A C 1
ATOM 663 O O . ARG A 1 87 ? 4.854 4.647 1.564 1.00 97.62 87 ARG A O 1
ATOM 670 N N . ASN A 1 88 ? 6.293 4.881 -0.155 1.00 97.62 88 ASN A N 1
ATOM 671 C CA . ASN A 1 88 ? 6.031 6.299 -0.395 1.00 97.62 88 ASN A CA 1
ATOM 672 C C . ASN A 1 88 ? 4.631 6.518 -0.984 1.00 97.62 88 ASN A C 1
ATOM 674 O O . ASN A 1 88 ? 3.904 7.392 -0.515 1.00 97.62 88 ASN A O 1
ATOM 678 N N . ALA A 1 89 ? 4.220 5.684 -1.943 1.00 98.00 89 ALA A N 1
ATOM 679 C CA . ALA A 1 89 ? 2.874 5.699 -2.510 1.00 98.00 89 ALA A CA 1
ATOM 680 C C . ALA A 1 89 ? 1.802 5.500 -1.430 1.00 98.00 89 ALA A C 1
ATOM 682 O O . ALA A 1 89 ? 0.837 6.261 -1.385 1.00 98.00 89 ALA A O 1
ATOM 683 N N . ARG A 1 90 ? 2.015 4.562 -0.495 1.00 98.25 90 ARG A N 1
ATOM 684 C CA . ARG A 1 90 ? 1.146 4.394 0.679 1.00 98.25 90 ARG A CA 1
ATOM 685 C C . ARG A 1 90 ? 1.027 5.678 1.498 1.00 98.25 90 ARG A C 1
ATOM 687 O O . ARG A 1 90 ? -0.082 6.029 1.883 1.00 98.25 90 ARG A O 1
ATOM 694 N N . VAL A 1 91 ? 2.143 6.360 1.779 1.00 98.25 91 VAL A N 1
ATOM 695 C CA . VAL A 1 91 ? 2.125 7.603 2.572 1.00 98.25 91 VAL A CA 1
ATOM 696 C C . VAL A 1 91 ? 1.203 8.628 1.922 1.00 98.25 91 VAL A C 1
ATOM 698 O O . VAL A 1 91 ? 0.329 9.176 2.587 1.00 98.25 91 VAL A O 1
ATOM 701 N N . SER A 1 92 ? 1.360 8.857 0.619 1.00 98.19 92 SER A N 1
ATOM 702 C CA . SER A 1 92 ? 0.499 9.775 -0.129 1.00 98.19 92 SER A CA 1
ATOM 703 C C . SER A 1 92 ? -0.956 9.304 -0.162 1.00 98.19 92 SER A C 1
ATOM 705 O O . SER A 1 92 ? -1.862 10.097 0.075 1.00 98.19 92 SER A O 1
ATOM 707 N N . PHE A 1 93 ? -1.195 8.014 -0.402 1.00 98.50 93 PHE A N 1
ATOM 708 C CA . PHE A 1 93 ? -2.544 7.456 -0.460 1.00 98.50 93 PHE A CA 1
ATOM 709 C C . PHE A 1 93 ? -3.282 7.590 0.866 1.00 98.50 93 PHE A C 1
ATOM 711 O O . PHE A 1 93 ? -4.364 8.163 0.906 1.00 98.50 93 PHE A O 1
ATOM 718 N N . CYS A 1 94 ? -2.692 7.148 1.974 1.00 98.19 94 CYS A N 1
ATOM 719 C CA . CYS A 1 94 ? -3.355 7.237 3.268 1.00 98.19 94 CYS A CA 1
ATOM 720 C C . CYS A 1 94 ? -3.388 8.661 3.831 1.00 98.19 94 CYS A C 1
ATOM 722 O O . CYS A 1 94 ? -4.202 8.932 4.706 1.00 98.19 94 CYS A O 1
ATOM 724 N N . ASN A 1 95 ? -2.572 9.597 3.337 1.00 98.06 95 ASN A N 1
ATOM 725 C CA . ASN A 1 95 ? -2.718 11.008 3.698 1.00 98.06 95 ASN A CA 1
ATOM 726 C C . ASN A 1 95 ? -3.910 11.669 3.001 1.00 98.06 95 ASN A C 1
ATOM 728 O O . ASN A 1 95 ? -4.671 12.378 3.660 1.00 98.06 95 ASN A O 1
ATOM 732 N N . ASP A 1 96 ? -4.105 11.384 1.713 1.00 97.69 96 ASP A N 1
ATOM 733 C CA . ASP A 1 96 ? -5.024 12.159 0.874 1.00 97.69 96 ASP A CA 1
ATOM 734 C C . ASP A 1 96 ? -6.327 11.420 0.533 1.00 97.69 96 ASP A C 1
ATOM 736 O O . ASP A 1 96 ? -7.339 12.058 0.259 1.00 97.69 96 ASP A O 1
ATOM 740 N N . GLN A 1 97 ? -6.303 10.086 0.514 1.00 97.62 97 GLN A N 1
ATOM 741 C CA . GLN A 1 97 ? -7.345 9.232 -0.071 1.00 97.62 97 GLN A CA 1
ATOM 742 C C . GLN A 1 97 ? -7.974 8.254 0.927 1.00 97.62 97 GLN A C 1
ATOM 744 O O . GLN A 1 97 ? -8.778 7.430 0.526 1.00 97.62 97 GLN A O 1
ATOM 749 N N . TRP A 1 98 ? -7.635 8.315 2.218 1.00 96.62 98 TRP A N 1
ATOM 750 C CA . TRP A 1 98 ? -8.254 7.441 3.225 1.00 96.62 98 TRP A CA 1
ATOM 751 C C . TRP A 1 98 ? -9.721 7.806 3.524 1.00 96.62 98 TRP A C 1
ATOM 753 O O . TRP A 1 98 ? -10.455 7.007 4.094 1.00 96.62 98 TRP A O 1
ATOM 763 N N . GLY A 1 99 ? -10.140 9.036 3.218 1.00 93.25 99 GLY A N 1
ATOM 764 C CA . GLY A 1 99 ? -11.497 9.510 3.480 1.00 93.25 99 GLY A CA 1
ATOM 765 C C . GLY A 1 99 ? -12.462 9.199 2.333 1.00 93.25 99 GLY A C 1
ATOM 766 O O . GLY A 1 99 ? -12.084 9.241 1.166 1.00 93.25 99 GLY A O 1
ATOM 767 N N . GLY A 1 100 ? -13.737 8.987 2.669 1.00 94.25 100 GLY A N 1
ATOM 768 C CA . GLY A 1 100 ? -14.806 8.704 1.705 1.00 94.25 100 GLY A CA 1
ATOM 769 C C . GLY A 1 100 ? -15.037 7.209 1.476 1.00 94.25 100 GLY A C 1
ATOM 770 O O . GLY A 1 100 ? -14.373 6.370 2.070 1.00 94.25 100 GLY A O 1
ATOM 771 N N . ASP A 1 101 ? -15.998 6.877 0.610 1.00 96.12 101 ASP A N 1
ATOM 772 C CA . ASP A 1 101 ? -16.454 5.490 0.417 1.00 96.12 101 ASP A CA 1
ATOM 773 C C . ASP A 1 101 ? -15.645 4.698 -0.616 1.00 96.12 101 ASP A C 1
ATOM 775 O O . ASP A 1 101 ? -15.799 3.483 -0.724 1.00 96.12 101 ASP A O 1
ATOM 779 N N . SER A 1 102 ? -14.820 5.365 -1.420 1.00 97.62 102 SER A N 1
ATOM 780 C CA . SER A 1 102 ? -13.926 4.703 -2.367 1.00 97.62 102 SER A CA 1
ATOM 781 C C . SER A 1 102 ? -12.901 5.675 -2.927 1.00 97.62 102 SER A C 1
ATOM 783 O O . SER A 1 102 ? -13.259 6.801 -3.285 1.00 97.62 102 SER A O 1
ATOM 785 N N . ALA A 1 103 ? -11.683 5.197 -3.142 1.00 98.06 103 ALA A N 1
ATOM 786 C CA . ALA A 1 103 ? -10.661 5.904 -3.897 1.00 98.06 103 ALA A CA 1
ATOM 787 C C . ALA A 1 103 ? -9.799 4.915 -4.682 1.00 98.06 103 ALA A C 1
ATOM 789 O O . ALA A 1 103 ? -9.670 3.747 -4.320 1.00 98.06 103 ALA A O 1
ATOM 790 N N . SER A 1 104 ? -9.192 5.389 -5.768 1.00 97.94 104 SER A N 1
ATOM 791 C CA . SER A 1 104 ? -8.206 4.639 -6.542 1.00 97.94 104 SER A CA 1
ATOM 792 C C . SER A 1 104 ? -7.199 5.610 -7.127 1.00 97.94 104 SER A C 1
ATOM 794 O O . SER A 1 104 ? -7.565 6.467 -7.929 1.00 97.94 104 SER A O 1
ATOM 796 N N . GLN A 1 105 ? -5.931 5.454 -6.764 1.00 98.12 105 GLN A N 1
ATOM 797 C CA . GLN A 1 105 ? -4.868 6.346 -7.193 1.00 98.12 105 GLN A CA 1
ATOM 798 C C . GLN A 1 105 ? -3.669 5.555 -7.708 1.00 98.12 105 GLN A C 1
ATOM 800 O O . GLN A 1 105 ? -3.242 4.557 -7.123 1.00 98.12 105 GLN A O 1
ATOM 805 N N . ARG A 1 106 ? -3.121 6.029 -8.828 1.00 97.31 106 ARG A N 1
ATOM 806 C CA . ARG A 1 106 ? -1.903 5.501 -9.441 1.00 97.31 106 ARG A CA 1
ATOM 807 C C . ARG A 1 106 ? -0.710 6.371 -9.057 1.00 97.31 106 ARG A C 1
ATOM 809 O O . ARG A 1 106 ? -0.754 7.588 -9.232 1.00 97.31 106 ARG A O 1
ATOM 816 N N . TYR A 1 107 ? 0.361 5.732 -8.601 1.00 96.94 107 TYR A N 1
ATOM 817 C CA . TYR A 1 107 ? 1.606 6.362 -8.175 1.00 96.94 107 TYR A CA 1
ATOM 818 C C . TYR A 1 107 ? 2.757 5.907 -9.078 1.00 96.94 107 TYR A C 1
ATOM 820 O O . TYR A 1 107 ? 3.201 4.758 -8.964 1.00 96.94 107 TYR A O 1
ATOM 828 N N . PRO A 1 108 ? 3.232 6.774 -9.992 1.00 94.50 108 PRO A N 1
ATOM 829 C CA . PRO A 1 108 ? 4.391 6.483 -10.827 1.00 94.50 108 PRO A CA 1
ATOM 830 C C . PRO A 1 108 ? 5.630 6.191 -9.980 1.00 94.50 108 PRO A C 1
ATOM 832 O O . PRO A 1 108 ? 5.853 6.815 -8.945 1.00 94.50 108 PRO A O 1
ATOM 835 N N . SER A 1 109 ? 6.435 5.236 -10.426 1.00 90.25 109 SER A N 1
ATOM 836 C CA . SER A 1 109 ? 7.691 4.829 -9.801 1.00 90.25 109 SER A CA 1
ATOM 837 C C . SER A 1 109 ? 8.882 5.206 -10.676 1.00 90.25 109 SER A C 1
ATOM 839 O O . SER A 1 109 ? 8.741 5.567 -11.843 1.00 90.25 109 SER A O 1
ATOM 841 N N . SER A 1 110 ? 10.080 5.108 -10.107 1.00 83.56 110 SER A N 1
ATOM 842 C CA . SER A 1 110 ? 11.342 5.514 -10.743 1.00 83.56 110 SER A CA 1
ATOM 843 C C . SER A 1 110 ? 11.741 4.718 -12.000 1.00 83.56 110 SER A C 1
ATOM 845 O O . SER A 1 110 ? 12.681 5.092 -12.697 1.00 83.56 110 SER A O 1
ATOM 847 N N . ASN A 1 111 ? 11.051 3.617 -12.295 1.00 84.25 111 ASN A N 1
ATOM 848 C CA . ASN A 1 111 ? 11.383 2.641 -13.333 1.00 84.25 111 ASN A CA 1
ATOM 849 C C . ASN A 1 111 ? 10.309 2.518 -14.432 1.00 84.25 111 ASN A C 1
ATOM 851 O O . ASN A 1 111 ? 10.159 1.436 -15.000 1.00 84.25 111 ASN A O 1
ATOM 855 N N . ASP A 1 112 ? 9.566 3.599 -14.697 1.00 85.44 112 ASP A N 1
ATOM 856 C CA . ASP A 1 112 ? 8.426 3.664 -15.634 1.00 85.44 112 ASP A CA 1
ATOM 857 C C . ASP A 1 112 ? 7.277 2.692 -15.309 1.00 85.44 112 ASP A C 1
ATOM 859 O O . ASP A 1 112 ? 6.403 2.438 -16.134 1.00 85.44 112 ASP A O 1
ATOM 863 N N . LEU A 1 113 ? 7.258 2.155 -14.089 1.00 90.25 113 LEU A N 1
ATOM 864 C CA . LEU A 1 113 ? 6.142 1.385 -13.552 1.00 90.25 113 LEU A CA 1
ATOM 865 C C . LEU A 1 113 ? 5.285 2.267 -12.651 1.00 90.25 113 LEU A C 1
ATOM 867 O O . LEU A 1 113 ? 5.599 3.429 -12.384 1.00 90.25 113 LEU A O 1
ATOM 871 N N . ALA A 1 114 ? 4.209 1.700 -12.132 1.00 93.56 114 ALA A N 1
ATOM 872 C CA . ALA A 1 114 ? 3.435 2.317 -11.081 1.00 93.56 114 ALA A CA 1
ATOM 873 C C . ALA A 1 114 ? 2.924 1.292 -10.076 1.00 93.56 114 ALA A C 1
ATOM 875 O O . ALA A 1 114 ? 2.718 0.116 -10.380 1.00 93.56 114 ALA A O 1
ATOM 876 N N . SER A 1 115 ? 2.622 1.806 -8.890 1.00 95.62 115 SER A N 1
ATOM 877 C CA . SER A 1 115 ? 1.749 1.125 -7.948 1.00 95.62 115 SER A CA 1
ATOM 878 C C . SER A 1 115 ? 0.360 1.753 -7.993 1.00 95.62 115 SER A C 1
ATOM 880 O O . SER A 1 115 ? 0.211 2.959 -8.207 1.00 95.62 115 SER A O 1
ATOM 882 N N . VAL A 1 116 ? -0.673 0.936 -7.839 1.00 97.44 116 VAL A N 1
ATOM 883 C CA . VAL A 1 116 ? -2.062 1.389 -7.751 1.00 97.44 116 VAL A CA 1
ATOM 884 C C . VAL A 1 116 ? -2.593 0.989 -6.392 1.00 97.44 116 VAL A C 1
ATOM 886 O O . VAL A 1 116 ? -2.545 -0.183 -6.029 1.00 97.44 116 VAL A O 1
ATOM 889 N N . PHE A 1 117 ? -3.091 1.972 -5.657 1.00 98.38 117 PHE A N 1
ATOM 890 C CA . PHE A 1 117 ? -3.750 1.780 -4.375 1.00 98.38 117 PHE A CA 1
ATOM 891 C C . PHE A 1 117 ? -5.217 2.118 -4.553 1.00 98.38 117 PHE A C 1
ATOM 893 O O . PHE A 1 117 ? -5.555 3.131 -5.167 1.00 98.38 117 PHE A O 1
ATOM 900 N N . SER A 1 118 ? -6.087 1.268 -4.031 1.00 98.31 118 SER A N 1
ATOM 901 C CA . SER A 1 118 ? -7.521 1.503 -4.064 1.00 98.31 118 SER A CA 1
ATOM 902 C C . SER A 1 118 ? -8.196 0.958 -2.821 1.00 98.31 118 SER A C 1
ATOM 904 O O . SER A 1 118 ? -7.705 0.014 -2.198 1.00 98.31 118 SER A O 1
ATOM 906 N N . HIS A 1 119 ? -9.326 1.558 -2.470 1.00 98.19 119 HIS A N 1
ATOM 907 C CA . HIS A 1 119 ? -10.213 1.023 -1.456 1.00 98.19 119 HIS A CA 1
ATOM 908 C C . HIS A 1 119 ? -11.681 1.203 -1.843 1.00 98.19 119 HIS A C 1
ATOM 910 O O . HIS A 1 119 ? -12.037 2.080 -2.634 1.00 98.19 119 HIS A O 1
ATOM 916 N N . TYR A 1 120 ? -12.515 0.371 -1.235 1.00 98.06 120 TYR A N 1
ATOM 917 C CA . TYR A 1 120 ? -13.965 0.468 -1.204 1.00 98.06 120 TYR A CA 1
ATOM 918 C C . TYR A 1 120 ? -14.420 0.361 0.248 1.00 98.06 120 TYR A C 1
ATOM 920 O O . TYR A 1 120 ? -13.862 -0.425 1.009 1.00 98.06 120 TYR A O 1
ATOM 928 N N . GLY A 1 121 ? -15.436 1.127 0.619 1.00 96.38 121 GLY A N 1
ATOM 929 C CA . GLY A 1 121 ? -15.835 1.331 2.004 1.00 96.38 121 GLY A CA 1
ATOM 930 C C . GLY A 1 121 ? -15.069 2.475 2.668 1.00 96.38 121 GLY A C 1
ATOM 931 O O . GLY A 1 121 ? -13.939 2.795 2.293 1.00 96.38 121 GLY A O 1
ATOM 932 N N . SER A 1 122 ? -15.717 3.080 3.661 1.00 95.62 122 SER A N 1
ATOM 933 C CA . SER A 1 122 ? -15.143 4.135 4.494 1.00 95.62 122 SER A CA 1
ATOM 934 C C . SER A 1 122 ? -14.276 3.533 5.596 1.00 95.62 122 SER A C 1
ATOM 936 O O . SER A 1 122 ? -14.768 2.725 6.382 1.00 95.62 122 SER A O 1
ATOM 938 N N . PHE A 1 123 ? -13.012 3.951 5.667 1.00 96.06 123 PHE A N 1
ATOM 939 C CA . PHE A 1 123 ? -12.146 3.660 6.809 1.00 96.06 123 PHE A CA 1
ATOM 940 C C . PHE A 1 123 ? -12.641 4.397 8.062 1.00 96.06 123 PHE A C 1
ATOM 942 O O . PHE A 1 123 ? -13.045 5.560 7.990 1.00 96.06 123 PHE A O 1
ATOM 949 N N . ASP A 1 124 ? -12.520 3.762 9.226 1.00 95.44 124 ASP A N 1
ATOM 950 C CA . ASP A 1 124 ? -12.818 4.370 10.527 1.00 95.44 124 ASP A CA 1
ATOM 951 C C . ASP A 1 124 ? -11.797 5.459 10.884 1.00 95.44 124 ASP A C 1
ATOM 953 O O . ASP A 1 124 ? -12.084 6.402 11.628 1.00 95.44 124 ASP A O 1
ATOM 957 N N . SER A 1 125 ? -10.569 5.332 10.374 1.00 97.25 125 SER A N 1
ATOM 958 C CA . SER A 1 125 ? -9.508 6.310 10.585 1.00 97.25 125 SER A CA 1
ATOM 959 C C . SER A 1 125 ? -8.420 6.228 9.521 1.00 97.25 125 SER A C 1
ATOM 961 O O . SER A 1 125 ? -8.210 5.196 8.886 1.00 97.25 125 SER A O 1
ATOM 963 N N . GLN A 1 126 ? -7.627 7.294 9.417 1.00 97.88 126 GLN A N 1
ATOM 964 C CA . GLN A 1 126 ? -6.400 7.282 8.627 1.00 97.88 126 GLN A CA 1
ATOM 965 C C . GLN A 1 126 ? -5.464 6.129 9.027 1.00 97.88 126 GLN A C 1
ATOM 967 O O . GLN A 1 126 ? -4.844 5.519 8.159 1.00 97.88 126 GLN A O 1
ATOM 972 N N . GLN A 1 127 ? -5.376 5.803 10.322 1.00 97.75 127 GLN A N 1
ATOM 973 C CA . GLN A 1 127 ? -4.517 4.722 10.810 1.00 97.75 127 GLN A CA 1
ATOM 974 C C . GLN A 1 127 ? -4.944 3.354 10.263 1.00 97.75 127 GLN A C 1
ATOM 976 O O . GLN A 1 127 ? -4.086 2.537 9.952 1.00 97.75 127 GLN A O 1
ATOM 981 N N . GLU A 1 128 ? -6.242 3.120 10.066 1.00 96.69 128 GLU A N 1
ATOM 982 C CA . GLU A 1 128 ? -6.730 1.870 9.476 1.00 96.69 128 GLU A CA 1
ATOM 983 C C . GLU A 1 128 ? -6.269 1.712 8.018 1.00 96.69 128 GLU A C 1
ATOM 985 O O . GLU A 1 128 ? -5.859 0.622 7.615 1.00 96.69 128 GLU A O 1
ATOM 990 N N . CYS A 1 129 ? -6.235 2.802 7.240 1.00 97.94 129 CYS A N 1
ATOM 991 C CA . CYS A 1 129 ? -5.617 2.795 5.909 1.00 97.94 129 CYS A CA 1
ATOM 992 C C . CYS A 1 129 ? -4.134 2.411 5.992 1.00 97.94 129 CYS A C 1
ATOM 994 O O . CYS A 1 129 ? -3.661 1.571 5.224 1.00 97.94 129 CYS A O 1
ATOM 996 N N . TRP A 1 130 ? -3.394 2.993 6.941 1.00 98.19 130 TRP A N 1
ATOM 997 C CA . TRP A 1 130 ? -1.975 2.687 7.130 1.00 98.19 130 TRP A CA 1
ATOM 998 C C . TRP A 1 130 ? -1.734 1.224 7.487 1.00 98.19 130 TRP A C 1
ATOM 1000 O O . TRP A 1 130 ? -0.867 0.597 6.879 1.00 98.19 130 TRP A O 1
ATOM 1010 N N . ASP A 1 131 ? -2.494 0.688 8.438 1.00 96.81 131 ASP A N 1
ATOM 1011 C CA . ASP A 1 131 ? -2.320 -0.673 8.941 1.00 96.81 131 ASP A CA 1
ATOM 1012 C C . ASP A 1 131 ? -2.716 -1.711 7.881 1.00 96.81 131 ASP A C 1
ATOM 1014 O O . ASP A 1 131 ? -1.961 -2.648 7.622 1.00 96.81 131 ASP A O 1
ATOM 1018 N N . SER A 1 132 ? -3.852 -1.514 7.204 1.00 97.00 132 SER A N 1
ATOM 1019 C CA . SER A 1 132 ? -4.329 -2.420 6.147 1.00 97.00 132 SER A CA 1
ATOM 1020 C C . SER A 1 132 ? -3.381 -2.472 4.945 1.00 97.00 132 SER A C 1
ATOM 1022 O O . SER A 1 132 ? -3.054 -3.549 4.445 1.00 97.00 132 SER A O 1
ATOM 1024 N N . THR A 1 133 ? -2.883 -1.321 4.487 1.00 98.06 133 THR A N 1
ATOM 1025 C CA . THR A 1 133 ? -1.916 -1.269 3.380 1.00 98.06 133 THR A CA 1
ATOM 1026 C C . THR A 1 133 ? -0.534 -1.786 3.785 1.00 98.06 133 THR A C 1
ATOM 1028 O O . THR A 1 133 ? 0.121 -2.439 2.973 1.00 98.06 133 THR A O 1
ATOM 1031 N N . GLU A 1 134 ? -0.079 -1.547 5.021 1.00 97.69 134 GLU A N 1
ATOM 1032 C CA . GLU A 1 134 ? 1.176 -2.109 5.543 1.00 97.69 134 GLU A CA 1
ATOM 1033 C C . GLU A 1 134 ? 1.128 -3.635 5.618 1.00 97.69 134 GLU A C 1
ATOM 1035 O O . GLU A 1 134 ? 2.118 -4.284 5.284 1.00 97.69 134 GLU A O 1
ATOM 1040 N N . ASP A 1 135 ? -0.008 -4.213 6.008 1.00 96.94 135 ASP A N 1
ATOM 1041 C CA . ASP A 1 135 ? -0.181 -5.666 6.055 1.00 96.94 135 ASP A CA 1
ATOM 1042 C C . ASP A 1 135 ? -0.052 -6.293 4.657 1.00 96.94 135 ASP A C 1
ATOM 1044 O O . ASP A 1 135 ? 0.686 -7.265 4.465 1.00 96.94 135 ASP A O 1
ATOM 1048 N N . ILE A 1 136 ? -0.673 -5.672 3.644 1.00 97.75 136 ILE A N 1
ATOM 1049 C CA . ILE A 1 136 ? -0.514 -6.078 2.239 1.00 97.75 136 ILE A CA 1
ATOM 1050 C C . ILE A 1 136 ? 0.947 -5.960 1.796 1.00 97.75 136 ILE A C 1
ATOM 1052 O O . ILE A 1 136 ? 1.488 -6.887 1.191 1.00 97.75 136 ILE A O 1
ATOM 1056 N N . ILE A 1 137 ? 1.605 -4.837 2.090 1.00 97.19 137 ILE A N 1
ATOM 1057 C CA . ILE A 1 137 ? 3.000 -4.605 1.697 1.00 97.19 137 ILE A CA 1
ATOM 1058 C C . ILE A 1 137 ? 3.919 -5.645 2.343 1.00 97.19 137 ILE A C 1
ATOM 1060 O O . ILE A 1 137 ? 4.701 -6.277 1.640 1.00 97.19 137 ILE A O 1
ATOM 1064 N N . ASN A 1 138 ? 3.815 -5.865 3.652 1.00 95.88 138 ASN A N 1
ATOM 1065 C CA . ASN A 1 138 ? 4.697 -6.787 4.369 1.00 95.88 138 ASN A CA 1
ATOM 1066 C C . ASN A 1 138 ? 4.490 -8.248 3.970 1.00 95.88 138 ASN A C 1
ATOM 1068 O O . ASN A 1 138 ? 5.442 -9.027 4.004 1.00 95.88 138 ASN A O 1
ATOM 1072 N N . THR A 1 139 ? 3.271 -8.614 3.579 1.00 95.00 139 THR A N 1
ATOM 1073 C CA . THR A 1 139 ? 2.937 -9.994 3.214 1.00 95.00 139 THR A CA 1
ATOM 1074 C C . THR A 1 139 ? 3.227 -10.289 1.739 1.00 95.00 139 THR A C 1
ATOM 1076 O O . THR A 1 139 ? 3.686 -11.382 1.404 1.00 95.00 139 THR A O 1
ATOM 1079 N N . CYS A 1 140 ? 2.980 -9.328 0.842 1.00 94.94 140 CYS A N 1
ATOM 1080 C CA . CYS A 1 140 ? 2.925 -9.589 -0.599 1.00 94.94 140 CYS A CA 1
ATOM 1081 C C . CYS A 1 140 ? 4.086 -8.989 -1.399 1.00 94.94 140 CYS A C 1
ATOM 1083 O O . CYS A 1 140 ? 4.472 -9.547 -2.433 1.00 94.94 140 CYS A O 1
ATOM 1085 N N . LEU A 1 141 ? 4.646 -7.856 -0.968 1.00 93.25 141 LEU A N 1
ATOM 1086 C CA . LEU A 1 141 ? 5.638 -7.128 -1.754 1.00 93.25 141 LEU A CA 1
ATOM 1087 C C . LEU A 1 141 ? 6.932 -7.940 -1.915 1.00 93.25 141 LEU A C 1
ATOM 1089 O O . LEU A 1 141 ? 7.493 -8.452 -0.951 1.00 93.25 141 LEU A O 1
ATOM 1093 N N . GLY A 1 142 ? 7.428 -8.032 -3.150 1.00 90.69 142 GLY A N 1
ATOM 1094 C CA . GLY A 1 142 ? 8.636 -8.798 -3.488 1.00 90.69 142 GLY A CA 1
ATOM 1095 C C . GLY A 1 142 ? 8.394 -10.293 -3.722 1.00 90.69 142 GLY A C 1
ATOM 1096 O O . GLY A 1 142 ? 9.292 -10.986 -4.196 1.00 90.69 142 GLY A O 1
ATOM 1097 N N . HIS A 1 143 ? 7.182 -10.783 -3.452 1.00 90.06 143 HIS A N 1
ATOM 1098 C CA . HIS A 1 143 ? 6.788 -12.176 -3.686 1.00 90.06 143 HIS A CA 1
ATOM 1099 C C . HIS A 1 143 ? 5.648 -12.313 -4.699 1.00 90.06 143 HIS A C 1
ATOM 1101 O O . HIS A 1 143 ? 5.522 -13.353 -5.351 1.00 90.06 143 HIS A O 1
ATOM 1107 N N . LYS A 1 144 ? 4.794 -11.291 -4.788 1.00 93.38 144 LYS A N 1
ATOM 1108 C CA . LYS A 1 144 ? 3.548 -11.267 -5.554 1.00 93.38 144 LYS A CA 1
ATOM 1109 C C . LYS A 1 144 ? 3.342 -9.899 -6.194 1.00 93.38 144 LYS A C 1
ATOM 1111 O O . LYS A 1 144 ? 4.037 -8.943 -5.854 1.00 93.38 144 LYS A O 1
ATOM 1116 N N . ASP A 1 145 ? 2.377 -9.822 -7.107 1.00 94.06 145 ASP A N 1
ATOM 1117 C CA . ASP A 1 145 ? 2.146 -8.605 -7.890 1.00 94.06 145 ASP A CA 1
ATOM 1118 C C . ASP A 1 145 ? 1.290 -7.587 -7.139 1.00 94.06 145 ASP A C 1
ATOM 1120 O O . ASP A 1 145 ? 1.274 -6.405 -7.465 1.00 94.06 145 ASP A O 1
ATOM 1124 N N . GLY A 1 146 ? 0.579 -8.042 -6.114 1.00 95.56 146 GLY A N 1
ATOM 1125 C CA . GLY A 1 146 ? -0.259 -7.212 -5.276 1.00 95.56 146 GLY A CA 1
ATOM 1126 C C . GLY A 1 146 ? -0.916 -8.024 -4.175 1.00 95.56 146 GLY A C 1
ATOM 1127 O O . GLY A 1 146 ? -0.643 -9.217 -4.000 1.00 95.56 146 GLY A O 1
ATOM 1128 N N . GLY A 1 147 ? -1.816 -7.374 -3.454 1.00 96.25 147 GLY A N 1
ATOM 1129 C CA . GLY A 1 147 ? -2.676 -8.046 -2.499 1.00 96.25 147 GLY A CA 1
ATOM 1130 C C . GLY A 1 147 ? -3.932 -7.261 -2.175 1.00 96.25 147 GLY A C 1
ATOM 1131 O O . GLY A 1 147 ? -4.083 -6.089 -2.534 1.00 96.25 147 GLY A O 1
ATOM 1132 N N . THR A 1 148 ? -4.849 -7.949 -1.514 1.00 97.31 148 THR A N 1
ATOM 1133 C CA . THR A 1 148 ? -6.094 -7.401 -0.994 1.00 97.31 148 THR A CA 1
ATOM 1134 C C . THR A 1 148 ? -6.179 -7.596 0.504 1.00 97.31 148 THR A C 1
ATOM 1136 O O . THR A 1 148 ? -5.723 -8.602 1.034 1.00 97.31 148 THR A O 1
ATOM 1139 N N . TRP A 1 149 ? -6.821 -6.659 1.182 1.00 96.75 149 TRP A N 1
ATOM 1140 C CA . TRP A 1 149 ? -7.161 -6.755 2.595 1.00 96.75 149 TRP A CA 1
ATOM 1141 C C . TRP A 1 149 ? -8.637 -6.416 2.741 1.00 96.75 149 TRP A C 1
ATOM 1143 O O . TRP A 1 149 ? -9.135 -5.530 2.050 1.00 96.75 149 TRP A O 1
ATOM 1153 N N . THR A 1 150 ? -9.383 -7.157 3.554 1.00 94.88 150 THR A N 1
ATOM 1154 C CA . THR A 1 150 ? -10.822 -6.917 3.729 1.00 94.88 150 THR A CA 1
ATOM 1155 C C . THR A 1 150 ? -11.214 -7.135 5.178 1.00 94.88 150 THR A C 1
ATOM 1157 O O . THR A 1 150 ? -11.000 -8.221 5.717 1.00 94.88 150 THR A O 1
ATOM 1160 N N . VAL A 1 151 ? -11.816 -6.115 5.790 1.00 91.12 151 VAL A N 1
ATOM 1161 C CA . VAL A 1 151 ? -12.365 -6.167 7.149 1.00 91.12 151 VAL A CA 1
ATOM 1162 C C . VAL A 1 151 ? -13.656 -5.378 7.203 1.00 91.12 151 VAL A C 1
ATOM 1164 O O . VAL A 1 151 ? -13.734 -4.250 6.723 1.00 91.12 151 VAL A O 1
ATOM 1167 N N . SER A 1 152 ? -14.680 -5.977 7.812 1.00 87.88 152 SER A N 1
ATOM 1168 C CA . SER A 1 152 ? -16.010 -5.376 7.919 1.00 87.88 152 SER A CA 1
ATOM 1169 C C . SER A 1 152 ? -16.544 -4.970 6.535 1.00 87.88 152 SER A C 1
ATOM 1171 O O . SER A 1 152 ? -16.790 -5.838 5.698 1.00 87.88 152 SER A O 1
ATOM 1173 N N . SE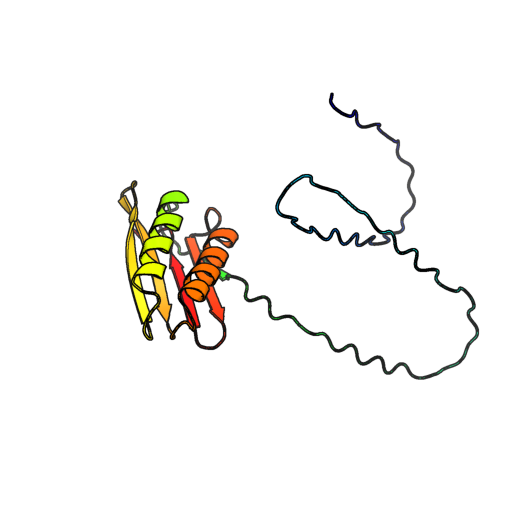R A 1 153 ? -16.732 -3.673 6.289 1.00 90.94 153 SER A N 1
ATOM 1174 C CA . SER A 1 153 ? -17.195 -3.104 5.019 1.00 90.94 153 SER A CA 1
ATOM 1175 C C . SER A 1 153 ? -16.082 -2.469 4.184 1.00 90.94 153 SER A C 1
ATOM 1177 O O . SER A 1 153 ? -16.388 -1.871 3.155 1.00 90.94 153 SER A O 1
ATOM 1179 N N . VAL A 1 154 ? -14.822 -2.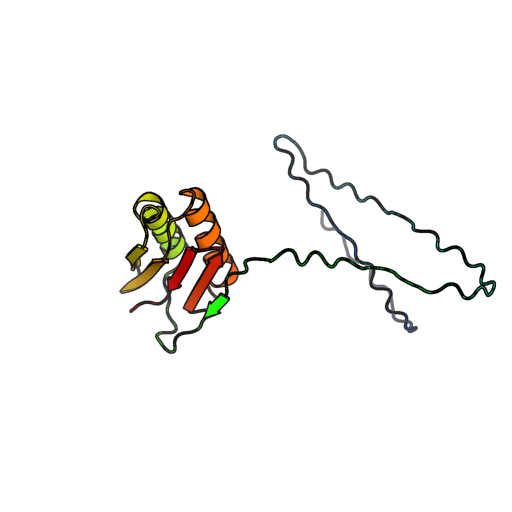563 4.621 1.00 95.75 154 VAL A N 1
ATOM 1180 C CA . VAL A 1 154 ? -13.674 -1.959 3.944 1.00 95.75 154 VAL A CA 1
ATOM 1181 C C . VAL A 1 154 ? -12.888 -3.032 3.206 1.00 95.75 154 VAL A C 1
ATOM 1183 O O . VAL A 1 154 ? -12.481 -4.042 3.779 1.00 95.75 154 VAL A O 1
ATOM 1186 N N . GLN A 1 155 ? -12.650 -2.791 1.925 1.00 97.00 155 GLN A N 1
ATOM 1187 C CA . GLN A 1 155 ? -11.773 -3.579 1.076 1.00 97.00 155 GLN A CA 1
ATOM 1188 C C . GLN A 1 155 ? -10.666 -2.677 0.549 1.00 97.00 155 GLN A C 1
ATOM 1190 O O . GLN A 1 155 ? -10.938 -1.627 -0.018 1.00 97.00 155 GLN A O 1
ATOM 1195 N N . VAL A 1 156 ? -9.423 -3.120 0.678 1.00 98.00 156 VAL A N 1
ATOM 1196 C CA . VAL A 1 156 ? -8.231 -2.442 0.170 1.00 98.00 156 VAL A CA 1
ATOM 1197 C C . VAL A 1 156 ? -7.570 -3.337 -0.862 1.00 98.00 156 VAL A C 1
ATOM 1199 O O . VAL A 1 156 ? -7.474 -4.548 -0.671 1.00 98.00 156 VAL A O 1
ATOM 1202 N N . ASN A 1 157 ? -7.100 -2.752 -1.956 1.00 97.94 157 ASN A N 1
ATOM 1203 C CA . ASN A 1 157 ? -6.315 -3.431 -2.972 1.00 97.94 157 ASN A CA 1
ATOM 1204 C C . ASN A 1 157 ? -5.070 -2.605 -3.293 1.00 97.94 157 ASN A C 1
ATOM 1206 O O . ASN A 1 157 ? -5.157 -1.399 -3.537 1.00 97.94 157 ASN A O 1
ATOM 1210 N N . VAL A 1 158 ? -3.922 -3.279 -3.324 1.00 97.69 158 VAL A N 1
ATOM 1211 C CA . VAL A 1 158 ? -2.660 -2.696 -3.772 1.00 97.69 158 VAL A CA 1
ATOM 1212 C C . VAL A 1 158 ? -2.088 -3.555 -4.891 1.00 97.69 158 VAL A C 1
ATOM 1214 O O . VAL A 1 158 ? -1.854 -4.745 -4.697 1.00 97.69 158 VAL A O 1
ATOM 1217 N N . ASN A 1 159 ? -1.845 -2.948 -6.050 1.00 95.94 159 ASN A N 1
ATOM 1218 C CA . ASN A 1 159 ? -1.120 -3.538 -7.172 1.00 95.94 159 ASN A CA 1
ATOM 1219 C C . ASN A 1 159 ? 0.260 -2.879 -7.263 1.00 95.94 159 ASN A C 1
ATOM 1221 O O . ASN A 1 159 ? 0.352 -1.666 -7.439 1.00 95.94 159 ASN A O 1
ATOM 1225 N N . PHE A 1 160 ? 1.331 -3.659 -7.148 1.00 95.12 160 PHE A N 1
ATOM 1226 C CA . PHE A 1 160 ? 2.713 -3.181 -7.174 1.00 95.12 160 PHE A CA 1
ATOM 1227 C C . PHE A 1 160 ? 3.311 -3.104 -8.586 1.00 95.12 160 PHE A C 1
ATOM 1229 O O . PHE A 1 160 ? 4.406 -2.570 -8.738 1.00 95.12 160 PHE A O 1
ATOM 1236 N N . CYS A 1 161 ? 2.659 -3.670 -9.604 1.00 92.50 161 CYS A N 1
ATOM 1237 C CA . CYS A 1 161 ? 3.262 -3.928 -10.918 1.00 92.50 161 CYS A CA 1
ATOM 1238 C C . CYS A 1 161 ? 2.410 -3.369 -12.065 1.00 92.50 161 CYS A C 1
ATOM 1240 O O . CYS A 1 161 ? 2.316 -3.971 -13.136 1.00 92.50 161 CYS A O 1
ATOM 1242 N N . ALA A 1 162 ? 1.750 -2.231 -11.847 1.00 87.25 162 ALA A N 1
ATOM 1243 C CA . ALA A 1 162 ? 0.946 -1.603 -12.883 1.00 87.25 162 ALA A CA 1
ATOM 1244 C C . ALA A 1 162 ? 1.862 -0.991 -13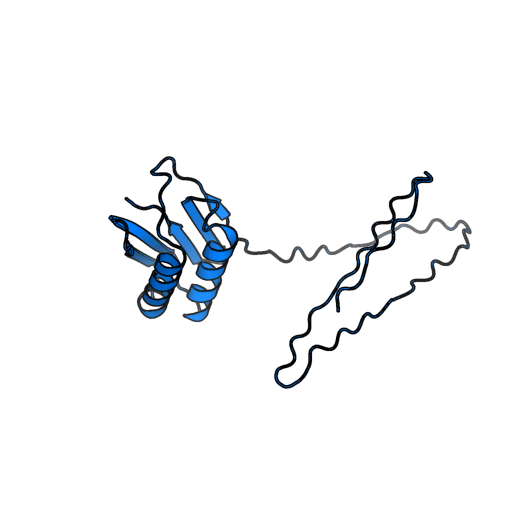.958 1.00 87.25 162 ALA A C 1
ATOM 1246 O O . ALA A 1 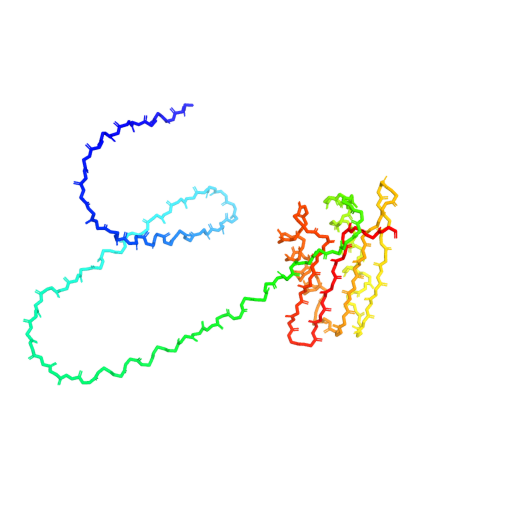162 ? 2.690 -0.128 -13.661 1.00 87.25 162 ALA A O 1
ATOM 1247 N N . ALA A 1 163 ? 1.698 -1.447 -15.203 1.00 78.06 163 ALA A N 1
ATOM 1248 C CA . ALA A 1 163 ? 2.316 -0.858 -16.392 1.00 78.06 163 ALA A CA 1
ATOM 1249 C C . ALA A 1 163 ? 1.522 0.356 -16.871 1.00 78.06 163 ALA A C 1
ATOM 1251 O O . ALA A 1 163 ? 0.288 0.404 -16.650 1.00 78.06 163 ALA A O 1
#

Secondary structure (DSSP, 8-state):
-PPPPPP---------------------SSS--------------------------------------EEE--SS-S----HHHHHHHHHHHHHHSSSSSEEEEEEE-TTS-EEEEEEES--S-HHHHHHHHHHHHHHHBTTBSEEEEEETTEEEEEEEEE-

pLDDT: mean 74.37, std 23.73, range [34.41, 98.5]

InterPro domains:
  IPR048508 Alpha-galactosyl binding lectin [PF21691] (83-162)

Organism: NCBI:txid181124

Sequence (163 aa):
MPCTAEPASNTIFSHITTDLRVCRYRYRYKYGLSLSCSSTHQQVPEDMHFATTAILAAIAFFTTGTTAAECYSQGGSHRCSTADDVRNARVSFCNDQWGGDSASQRYPSSNDLASVFSHYGSFDSQQECWDSTEDIINTCLGHKDGGTWTVSSVQVNVNFCAA

Radius of gyration: 24.53 Å; chains: 1; bounding box: 52×58×55 Å